Protein AF-R5WVA0-F1 (afdb_monomer_lite)

Secondary structure (DSSP, 8-state):
--HHHHHHHHHHHHHTT-HHHHHHHHHHHHHTT-HHHHHHHHHHHHHTT-HHHHHHHHHTTHHHHTT-HHHHHHHHHHHHHTT-HHHHHHHHHHHHHTT--B------TTS-SBHHHHHHHHHHHHHHHHHHHHHHHHHHHHS--S-TT-----HHHHTT-

Radius of gyration: 21.36 Å; chains: 1; bounding box: 37×67×51 Å

Sequence (161 aa):
MEKEEFLEKLSILIRNGNFSEIDKIIKKFKDENNFEVISLSSQAFINLYEYEEAIKILDTIKNEYSENGEFCIRYAMALYNSNREDKALEWFKKAKEKGIKEIDETSGRYYPKSVDEWIKRAEVWAPRRIEKNKFEKELREKRNKKPILNVSFDEEVLKNL

pLDDT: mean 89.06, std 11.42, range [53.47, 98.12]

Structure (mmCIF, N/CA/C/O backbone):
data_AF-R5WVA0-F1
#
_entry.id   AF-R5WVA0-F1
#
loop_
_atom_site.group_PDB
_atom_site.id
_atom_site.type_symbol
_atom_site.label_atom_id
_atom_site.label_alt_id
_atom_site.label_comp_id
_atom_site.label_asym_id
_atom_site.label_entity_id
_atom_site.label_seq_id
_atom_site.pdbx_PDB_ins_code
_atom_site.Cartn_x
_atom_site.Cartn_y
_atom_site.Cartn_z
_atom_site.occupancy
_atom_site.B_iso_or_equiv
_atom_site.auth_seq_id
_atom_site.auth_comp_id
_atom_site.auth_asym_id
_atom_site.auth_atom_id
_atom_site.pdbx_PDB_model_num
ATOM 1 N N . MET A 1 1 ? -9.667 2.419 21.998 1.00 70.69 1 MET A N 1
ATOM 2 C CA . MET A 1 1 ? -8.677 1.422 21.554 1.00 70.69 1 MET A CA 1
ATOM 3 C C . MET A 1 1 ? -7.561 2.212 20.925 1.00 70.69 1 MET A C 1
ATOM 5 O O . MET A 1 1 ? -7.846 2.984 20.017 1.00 70.69 1 MET A O 1
ATOM 9 N N . GLU A 1 2 ? -6.359 2.091 21.470 1.00 86.69 2 GLU A N 1
ATOM 10 C CA . GLU A 1 2 ? -5.173 2.767 20.935 1.00 86.69 2 GLU A CA 1
ATOM 11 C C . GLU A 1 2 ? -4.822 2.211 19.546 1.00 86.69 2 GLU A C 1
ATOM 13 O O . GLU A 1 2 ? -5.188 1.077 19.209 1.00 86.69 2 GLU A O 1
ATOM 18 N N . LYS A 1 3 ? -4.113 3.002 18.731 1.00 84.25 3 LYS A N 1
ATOM 19 C CA . LYS A 1 3 ? -3.704 2.623 17.366 1.00 84.25 3 LYS A CA 1
ATOM 20 C C . LYS A 1 3 ? -2.950 1.293 17.357 1.00 84.25 3 LYS A C 1
ATOM 22 O O . LYS A 1 3 ? -3.242 0.421 16.540 1.00 84.25 3 LYS A O 1
ATOM 27 N N . GLU A 1 4 ? -2.012 1.120 18.279 1.00 86.94 4 GLU A N 1
ATOM 28 C CA . GLU A 1 4 ? -1.184 -0.079 18.405 1.00 86.94 4 GLU A CA 1
ATOM 29 C C . GLU A 1 4 ? -2.030 -1.305 18.759 1.00 86.94 4 GLU A C 1
ATOM 31 O O . GLU A 1 4 ? -1.871 -2.364 18.156 1.00 86.94 4 GLU A O 1
ATOM 36 N N . GLU A 1 5 ? -2.982 -1.152 19.684 1.00 90.81 5 GLU A N 1
ATOM 37 C CA . GLU A 1 5 ? -3.889 -2.231 20.088 1.00 90.81 5 GLU A CA 1
ATOM 38 C C . GLU A 1 5 ? -4.774 -2.682 18.914 1.00 90.81 5 GLU A C 1
ATOM 40 O O . GLU A 1 5 ? -5.023 -3.876 18.728 1.00 90.81 5 GLU A O 1
ATOM 45 N N . PHE A 1 6 ? -5.232 -1.736 18.090 1.00 90.88 6 PHE A N 1
ATOM 46 C CA . PHE A 1 6 ? -5.998 -2.045 16.886 1.00 90.88 6 PHE A CA 1
ATOM 47 C C . PHE A 1 6 ? -5.162 -2.798 15.844 1.00 90.88 6 PHE A C 1
ATOM 49 O O . PHE A 1 6 ? -5.603 -3.827 15.325 1.00 90.88 6 PHE A O 1
ATOM 56 N N . LEU A 1 7 ? -3.950 -2.315 15.561 1.00 91.19 7 LEU A N 1
ATOM 57 C CA . LEU A 1 7 ? -3.042 -2.947 14.604 1.00 91.19 7 LEU A CA 1
ATOM 58 C C . LEU A 1 7 ? -2.623 -4.354 15.044 1.00 91.19 7 LEU A C 1
ATOM 60 O O . LEU A 1 7 ? -2.524 -5.247 14.200 1.00 91.19 7 LEU A O 1
ATOM 64 N N . GLU A 1 8 ? -2.426 -4.579 16.343 1.00 92.44 8 GLU A N 1
ATOM 65 C CA . GLU A 1 8 ? -2.120 -5.903 16.889 1.00 92.44 8 GLU A CA 1
ATOM 66 C C . GLU A 1 8 ? -3.292 -6.872 16.678 1.00 92.44 8 GLU A C 1
ATOM 68 O O . GLU A 1 8 ? -3.109 -7.974 16.158 1.00 92.44 8 GLU A O 1
ATOM 73 N N . LYS A 1 9 ? -4.526 -6.441 16.974 1.00 93.88 9 LYS A N 1
ATOM 74 C CA . LYS A 1 9 ? -5.730 -7.254 16.724 1.00 93.88 9 LYS A CA 1
ATOM 75 C C . LYS A 1 9 ? -5.883 -7.615 15.249 1.00 93.88 9 LYS A C 1
ATOM 77 O O . LYS A 1 9 ? -6.141 -8.777 14.934 1.00 93.88 9 LYS A O 1
ATOM 82 N N . LEU A 1 10 ? -5.697 -6.650 14.346 1.00 93.94 10 LEU A N 1
ATOM 83 C CA . LEU A 1 10 ? -5.714 -6.921 12.908 1.00 93.94 10 LEU A CA 1
ATOM 84 C C . LEU A 1 10 ? -4.615 -7.906 12.508 1.00 93.94 10 LEU A C 1
ATOM 86 O O . LEU A 1 10 ? -4.884 -8.847 11.767 1.00 93.94 10 LEU A O 1
ATOM 90 N N . SER A 1 11 ? -3.403 -7.742 13.037 1.00 93.75 11 SER A N 1
ATOM 91 C CA . SER A 1 11 ? -2.276 -8.632 12.742 1.00 93.75 11 SER A CA 1
ATOM 92 C C . SER A 1 11 ? -2.562 -10.078 13.155 1.00 93.75 11 SER A C 1
ATOM 94 O O . SER A 1 11 ? -2.247 -11.003 12.407 1.00 93.75 11 SER A O 1
ATOM 96 N N . ILE A 1 12 ? -3.208 -10.287 14.307 1.00 95.88 12 ILE A N 1
ATOM 97 C CA . ILE A 1 12 ? -3.651 -11.613 14.763 1.00 95.88 12 ILE A CA 1
ATOM 98 C C . ILE A 1 12 ? -4.699 -12.200 13.807 1.00 95.88 12 ILE A C 1
ATOM 100 O O . ILE A 1 12 ? -4.594 -13.366 13.427 1.00 95.88 12 ILE A O 1
ATOM 104 N N . LEU A 1 13 ? -5.692 -11.410 13.385 1.00 95.75 13 LEU A N 1
ATOM 105 C CA . LEU A 1 13 ? -6.718 -11.872 12.443 1.00 95.75 13 LEU A CA 1
ATOM 106 C C . LEU A 1 13 ? -6.119 -12.275 11.090 1.00 95.75 13 LEU A C 1
ATOM 108 O O . LEU A 1 13 ? -6.486 -13.326 10.565 1.00 95.75 13 LEU A O 1
ATOM 112 N N . ILE A 1 14 ? -5.179 -11.482 10.562 1.00 94.00 14 ILE A N 1
ATOM 113 C CA . ILE A 1 14 ? -4.484 -11.763 9.297 1.00 94.00 14 ILE A CA 1
ATOM 114 C C . ILE A 1 14 ? -3.684 -13.063 9.413 1.00 94.00 14 ILE A C 1
ATOM 116 O O . ILE A 1 14 ? -3.847 -13.955 8.585 1.00 94.00 14 ILE A O 1
ATOM 120 N N . ARG A 1 15 ? -2.881 -13.223 10.476 1.00 93.94 15 ARG A N 1
ATOM 121 C CA . ARG A 1 15 ? -2.090 -14.448 10.714 1.00 93.94 15 ARG A CA 1
ATOM 122 C C . ARG A 1 15 ? -2.956 -15.699 10.840 1.00 93.94 15 ARG A C 1
ATOM 124 O O . ARG A 1 15 ? -2.544 -16.770 10.406 1.00 93.94 15 ARG A O 1
ATOM 131 N N . ASN A 1 16 ? -4.150 -15.560 11.408 1.00 95.56 16 ASN A N 1
ATOM 132 C CA . ASN A 1 16 ? -5.116 -16.650 11.534 1.00 95.56 16 ASN A CA 1
ATOM 133 C C . ASN A 1 16 ? -5.941 -16.877 10.254 1.00 95.56 16 ASN A C 1
ATOM 135 O O . ASN A 1 16 ? -6.809 -17.749 10.244 1.00 95.56 16 ASN A O 1
ATOM 139 N N . GLY A 1 17 ? -5.725 -16.088 9.195 1.00 92.44 17 GLY A N 1
ATOM 140 C CA . GLY A 1 17 ? -6.484 -16.166 7.947 1.00 92.44 17 GLY A CA 1
ATOM 141 C C . GLY A 1 17 ? -7.969 -15.829 8.106 1.00 92.44 17 GLY A C 1
ATOM 142 O O . GLY A 1 17 ? -8.787 -16.238 7.283 1.00 92.44 17 GLY A O 1
ATOM 143 N N . ASN A 1 18 ? -8.351 -15.103 9.163 1.00 94.50 18 ASN A N 1
ATOM 144 C CA . ASN A 1 18 ? -9.748 -14.779 9.453 1.00 94.50 18 ASN A CA 1
ATOM 145 C C . ASN A 1 18 ? -10.226 -13.566 8.634 1.00 94.50 18 ASN A C 1
ATOM 147 O O . ASN A 1 18 ? -10.659 -12.547 9.175 1.00 94.50 18 ASN A O 1
ATOM 151 N N . PHE A 1 19 ? -10.134 -13.680 7.308 1.00 90.19 19 PHE A N 1
ATOM 152 C CA . PHE A 1 19 ? -10.475 -12.609 6.371 1.00 90.19 19 PHE A CA 1
ATOM 153 C C . PHE A 1 19 ? -11.954 -12.224 6.428 1.00 90.19 19 PHE A C 1
ATOM 155 O O . PHE A 1 19 ? -12.272 -11.054 6.268 1.00 90.19 19 PHE A O 1
ATOM 162 N N . SER A 1 20 ? -12.850 -13.159 6.769 1.00 93.56 20 SER A N 1
ATOM 163 C CA . SER A 1 20 ? -14.275 -12.845 6.939 1.00 93.56 20 SER A CA 1
ATOM 164 C C . SER A 1 20 ? -14.516 -11.812 8.041 1.00 93.56 20 SER A C 1
ATOM 166 O O . SER A 1 20 ? -15.364 -10.936 7.883 1.00 93.56 20 SER A O 1
ATOM 168 N N . GLU A 1 21 ? -13.785 -11.895 9.154 1.00 94.50 21 GLU A N 1
ATOM 169 C CA . GLU A 1 21 ? -13.913 -10.907 10.224 1.00 94.50 21 GLU A CA 1
ATOM 170 C C . GLU A 1 21 ? -13.293 -9.566 9.827 1.00 94.50 21 GLU A C 1
ATOM 172 O O . GLU A 1 21 ? -13.877 -8.515 10.088 1.00 94.50 21 GLU A O 1
ATOM 177 N N . ILE A 1 22 ? -12.160 -9.594 9.120 1.00 93.00 22 ILE A N 1
ATOM 178 C CA . ILE A 1 22 ? -11.533 -8.380 8.592 1.00 93.00 22 ILE A CA 1
ATOM 179 C C . ILE A 1 22 ? -12.478 -7.669 7.616 1.00 93.00 22 ILE A C 1
ATOM 181 O O . ILE A 1 22 ? -12.697 -6.468 7.753 1.00 93.00 22 ILE A O 1
ATOM 185 N N . ASP A 1 23 ? -13.112 -8.397 6.698 1.00 92.25 23 ASP A N 1
ATOM 186 C CA . ASP A 1 23 ? -14.061 -7.836 5.734 1.00 92.25 23 ASP A CA 1
ATOM 187 C C . ASP A 1 23 ? -15.242 -7.146 6.430 1.00 92.25 23 ASP A C 1
ATOM 189 O O . ASP A 1 23 ? -15.664 -6.066 6.010 1.00 92.25 23 ASP A O 1
ATOM 193 N N . LYS A 1 24 ? -15.754 -7.714 7.533 1.00 94.75 24 LYS A N 1
ATOM 194 C CA . LYS A 1 24 ? -16.799 -7.063 8.345 1.00 94.75 24 LYS A CA 1
ATOM 195 C C . LYS A 1 24 ? -16.302 -5.766 8.977 1.00 94.75 24 LYS A C 1
ATOM 197 O O . LYS A 1 24 ? -17.029 -4.775 8.957 1.00 94.75 24 LYS A O 1
ATOM 202 N N . ILE A 1 25 ? -15.088 -5.770 9.530 1.00 92.19 25 ILE A N 1
ATOM 203 C CA . ILE A 1 25 ? -14.469 -4.590 10.148 1.00 92.19 25 ILE A CA 1
ATOM 204 C C . ILE A 1 25 ? -14.302 -3.476 9.105 1.00 92.19 25 ILE A C 1
ATOM 206 O O . ILE A 1 25 ? -14.755 -2.354 9.329 1.00 92.19 25 ILE A O 1
ATOM 210 N N . ILE A 1 26 ? -13.712 -3.790 7.947 1.00 92.50 26 ILE A N 1
ATOM 211 C CA . ILE A 1 26 ? -13.496 -2.823 6.862 1.00 92.50 26 ILE A CA 1
ATOM 212 C C . ILE A 1 26 ? -14.830 -2.288 6.337 1.00 92.50 26 ILE A C 1
ATOM 214 O O . ILE A 1 26 ? -14.979 -1.077 6.175 1.00 92.50 26 ILE A O 1
ATOM 218 N N . LYS A 1 27 ? -15.824 -3.161 6.126 1.00 93.69 27 LYS A N 1
ATOM 219 C CA . LYS A 1 27 ? -17.163 -2.748 5.696 1.00 93.69 27 LYS A CA 1
ATOM 220 C C . LYS A 1 27 ? -17.801 -1.777 6.688 1.00 93.69 27 LYS A C 1
ATOM 222 O O . LYS A 1 27 ? -18.284 -0.732 6.270 1.00 93.69 27 LYS A O 1
ATOM 227 N N . LYS A 1 28 ? -17.755 -2.086 7.987 1.00 94.88 28 LYS A N 1
ATOM 228 C CA . LYS A 1 28 ? -18.297 -1.210 9.031 1.00 94.88 28 LYS A CA 1
ATOM 229 C C . LYS A 1 28 ? -17.673 0.186 8.968 1.00 94.88 28 LYS A C 1
ATOM 231 O O . LYS A 1 28 ? -18.399 1.173 8.934 1.00 94.88 28 LYS A O 1
ATOM 236 N N . PHE A 1 29 ? -16.344 0.276 8.900 1.00 93.56 29 PHE A N 1
ATOM 237 C CA . PHE A 1 29 ? -15.676 1.575 8.805 1.00 93.56 29 PHE A CA 1
ATOM 238 C C . PHE A 1 29 ? -15.989 2.307 7.502 1.00 93.56 29 PHE A C 1
ATOM 240 O O . PHE A 1 29 ? -16.021 3.534 7.490 1.00 93.56 29 PHE A O 1
ATOM 247 N N . LYS A 1 30 ? -16.263 1.579 6.416 1.00 91.75 30 LYS A N 1
ATOM 248 C CA . LYS A 1 30 ? -16.678 2.189 5.154 1.00 91.75 30 LYS A CA 1
ATOM 249 C C . LYS A 1 30 ? -18.071 2.799 5.271 1.00 91.75 30 LYS A C 1
ATOM 251 O O . LYS A 1 30 ? -18.254 3.939 4.860 1.00 91.75 30 LYS A O 1
ATOM 256 N N . ASP A 1 31 ? -19.012 2.076 5.873 1.00 93.25 31 ASP A N 1
ATOM 257 C CA . ASP A 1 31 ? -20.379 2.553 6.117 1.00 93.25 31 ASP A CA 1
ATOM 258 C C . ASP A 1 31 ? -20.388 3.791 7.044 1.00 93.25 31 ASP A C 1
ATOM 260 O O . ASP A 1 31 ? -21.225 4.680 6.904 1.00 93.25 31 ASP A O 1
ATOM 264 N N . GLU A 1 32 ? -19.407 3.891 7.946 1.00 94.69 32 GLU A N 1
ATOM 265 C CA . GLU A 1 32 ? -19.173 5.043 8.830 1.00 94.69 32 GLU A CA 1
ATOM 266 C C . GLU A 1 32 ? -18.354 6.180 8.173 1.00 94.69 32 GLU A C 1
ATOM 268 O O . GLU A 1 32 ? -18.084 7.190 8.822 1.00 94.69 32 GLU A O 1
ATOM 273 N N . ASN A 1 33 ? -17.947 6.043 6.902 1.00 91.94 33 ASN A N 1
ATOM 274 C CA . ASN A 1 33 ? -17.016 6.939 6.192 1.00 91.94 33 ASN A CA 1
ATOM 275 C C . ASN A 1 33 ? -15.680 7.176 6.927 1.00 91.94 33 ASN A C 1
ATOM 277 O O . ASN A 1 33 ? -15.027 8.209 6.764 1.00 91.94 33 ASN A O 1
ATOM 281 N N . ASN A 1 34 ? -15.241 6.210 7.731 1.00 93.50 34 ASN A N 1
ATOM 282 C CA . ASN A 1 34 ? -13.994 6.268 8.483 1.00 93.50 34 ASN A CA 1
ATOM 283 C C . ASN A 1 34 ? -12.821 5.711 7.656 1.00 93.50 34 ASN A C 1
ATOM 285 O O . ASN A 1 34 ? -12.258 4.647 7.932 1.00 93.50 34 ASN A O 1
ATOM 289 N N . PHE A 1 35 ? -12.460 6.439 6.598 1.00 93.88 35 PHE A N 1
ATOM 290 C CA . PHE A 1 35 ? -11.401 6.037 5.665 1.00 93.88 35 PHE A CA 1
ATOM 291 C C . PHE A 1 35 ? -10.002 6.055 6.286 1.00 93.88 35 PHE A C 1
ATOM 293 O O . PHE A 1 35 ? -9.129 5.312 5.839 1.00 93.88 35 PHE A O 1
ATOM 300 N N . GLU A 1 36 ? -9.792 6.849 7.338 1.00 93.00 36 GLU A N 1
ATOM 301 C CA . GLU A 1 36 ? -8.537 6.867 8.090 1.00 93.00 36 GLU A CA 1
ATOM 302 C C . GLU A 1 36 ? -8.242 5.492 8.692 1.00 93.00 36 GLU A C 1
ATOM 304 O O . GLU A 1 36 ? -7.154 4.953 8.490 1.00 93.00 36 GLU A O 1
ATOM 309 N N . VAL A 1 37 ? -9.226 4.874 9.355 1.00 90.94 37 VAL A N 1
ATOM 310 C CA . VAL A 1 37 ? -9.053 3.548 9.962 1.00 90.94 37 VAL A CA 1
ATOM 311 C C . VAL A 1 37 ? -8.886 2.459 8.899 1.00 90.94 37 VAL A C 1
ATOM 313 O O . VAL A 1 37 ? -8.094 1.534 9.089 1.00 90.94 37 VAL A O 1
ATOM 316 N N . ILE A 1 38 ? -9.555 2.575 7.749 1.00 93.06 38 ILE A N 1
ATOM 317 C CA . ILE A 1 38 ? -9.352 1.653 6.617 1.00 93.06 38 ILE A CA 1
ATOM 318 C C . ILE A 1 38 ? -7.925 1.781 6.067 1.00 93.06 38 ILE A C 1
ATOM 320 O O . ILE A 1 38 ? -7.237 0.775 5.887 1.00 93.06 38 ILE A O 1
ATOM 324 N N . SER A 1 39 ? -7.448 3.011 5.862 1.00 94.06 39 SER A N 1
ATOM 325 C CA . SER A 1 39 ? -6.071 3.291 5.452 1.00 94.06 39 SER A CA 1
ATOM 326 C C . SER A 1 39 ? -5.072 2.736 6.469 1.00 94.06 39 SER A C 1
ATOM 328 O O . SER A 1 39 ? -4.148 2.016 6.097 1.00 94.06 39 SER A O 1
ATOM 330 N N . LEU A 1 40 ? -5.289 2.983 7.760 1.00 92.06 40 LEU A N 1
ATOM 331 C CA . LEU A 1 40 ? -4.466 2.460 8.848 1.00 92.06 40 LEU A CA 1
ATOM 332 C C . LEU A 1 40 ? -4.451 0.925 8.879 1.00 92.06 40 LEU A C 1
ATOM 334 O O . LEU A 1 40 ? -3.403 0.329 9.111 1.00 92.06 40 LEU A O 1
ATOM 338 N N . SER A 1 41 ? -5.580 0.274 8.592 1.00 92.62 41 SER A N 1
ATOM 339 C CA . SER A 1 41 ? -5.677 -1.191 8.565 1.00 92.62 41 SER A CA 1
ATOM 340 C C . SER A 1 41 ? -4.716 -1.814 7.550 1.00 92.62 41 SER A C 1
ATOM 342 O O . SER A 1 41 ? -4.128 -2.860 7.824 1.00 92.62 41 SER A O 1
ATOM 344 N N . SER A 1 42 ? -4.486 -1.148 6.411 1.00 93.88 42 SER A N 1
ATOM 345 C CA . SER A 1 42 ? -3.529 -1.607 5.393 1.00 93.88 42 SER A CA 1
ATOM 346 C C . SER A 1 42 ? -2.095 -1.734 5.924 1.00 93.88 42 SER A C 1
ATOM 348 O O . SER A 1 42 ? -1.331 -2.563 5.432 1.00 93.88 42 SER A O 1
ATOM 350 N N . GLN A 1 43 ? -1.739 -0.993 6.979 1.00 91.88 43 GLN A N 1
ATOM 351 C CA . GLN A 1 43 ? -0.421 -1.073 7.603 1.00 91.88 43 GLN A CA 1
ATOM 352 C C . GLN A 1 43 ? -0.139 -2.463 8.182 1.00 91.88 43 GLN A C 1
ATOM 354 O O . GLN A 1 43 ? 0.983 -2.958 8.069 1.00 91.88 43 GLN A O 1
ATOM 359 N N . ALA A 1 44 ? -1.145 -3.109 8.783 1.00 92.88 44 ALA A N 1
ATOM 360 C CA . ALA A 1 44 ? -0.999 -4.455 9.334 1.00 92.88 44 ALA A CA 1
ATOM 361 C C . ALA A 1 44 ? -0.674 -5.469 8.224 1.00 92.88 44 ALA A C 1
ATOM 363 O O . ALA A 1 44 ? 0.240 -6.277 8.372 1.00 92.88 44 ALA A O 1
ATOM 364 N N . PHE A 1 45 ? -1.350 -5.358 7.078 1.00 94.31 45 PHE A N 1
ATOM 365 C CA . PHE A 1 45 ? -1.078 -6.176 5.896 1.00 94.31 45 PHE A CA 1
ATOM 366 C C . PHE A 1 45 ? 0.327 -5.933 5.336 1.00 94.31 45 PHE A C 1
ATOM 368 O O . PHE A 1 45 ? 1.074 -6.884 5.119 1.00 94.31 45 PHE A O 1
ATOM 375 N N . ILE A 1 46 ? 0.738 -4.670 5.185 1.00 92.75 46 ILE A N 1
ATOM 376 C CA . ILE A 1 46 ? 2.086 -4.309 4.714 1.00 92.75 46 ILE A CA 1
ATOM 377 C C . ILE A 1 46 ? 3.168 -4.878 5.643 1.00 92.75 46 ILE A C 1
ATOM 379 O O . ILE A 1 46 ? 4.156 -5.440 5.168 1.00 92.75 46 ILE A O 1
ATOM 383 N N . ASN A 1 47 ? 2.978 -4.768 6.961 1.00 90.00 47 ASN A N 1
ATOM 384 C CA . ASN A 1 47 ? 3.911 -5.289 7.963 1.00 90.00 47 ASN A CA 1
ATOM 385 C C . ASN A 1 47 ? 4.009 -6.822 7.953 1.00 90.00 47 ASN A C 1
ATOM 387 O O . ASN A 1 47 ? 5.037 -7.369 8.347 1.00 90.00 47 ASN A O 1
ATOM 391 N N . LEU A 1 48 ? 2.953 -7.505 7.508 1.00 92.38 48 LEU A N 1
ATOM 392 C CA . LEU A 1 48 ? 2.905 -8.956 7.340 1.00 92.38 48 LEU A CA 1
ATOM 393 C C . LEU A 1 48 ? 3.241 -9.409 5.914 1.00 92.38 48 LEU A C 1
ATOM 395 O O . LEU A 1 48 ? 3.120 -10.592 5.622 1.00 92.38 48 LEU A O 1
ATOM 399 N N . TYR A 1 49 ? 3.737 -8.507 5.062 1.00 92.50 49 TYR A N 1
ATOM 400 C CA . TYR A 1 49 ? 4.125 -8.791 3.677 1.00 92.50 49 TYR A CA 1
ATOM 401 C C . TYR A 1 49 ? 2.946 -9.174 2.752 1.00 92.50 49 TYR A C 1
ATOM 403 O O . TYR A 1 49 ? 3.158 -9.637 1.634 1.00 92.50 49 TYR A O 1
ATOM 411 N N . GLU A 1 50 ? 1.710 -8.902 3.177 1.00 94.75 50 GLU A N 1
ATOM 412 C CA . GLU A 1 50 ? 0.461 -9.159 2.444 1.00 94.75 50 GLU A CA 1
ATOM 413 C C . GLU A 1 50 ? 0.094 -7.955 1.555 1.00 94.75 50 GLU A C 1
ATOM 415 O O . GLU A 1 50 ? -0.882 -7.230 1.772 1.00 94.75 50 GLU A O 1
ATOM 420 N N . TYR A 1 51 ? 0.948 -7.660 0.574 1.00 95.81 51 TYR A N 1
ATOM 421 C CA . TYR A 1 51 ? 0.877 -6.404 -0.184 1.00 95.81 51 TYR A CA 1
ATOM 422 C C . TYR A 1 51 ? -0.330 -6.298 -1.118 1.00 95.81 51 TYR A C 1
ATOM 424 O O . TYR A 1 51 ? -0.866 -5.207 -1.301 1.00 95.81 51 TYR A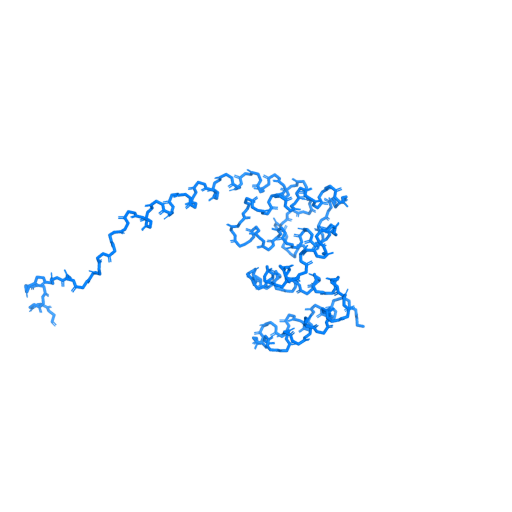 O 1
ATOM 432 N N . GLU A 1 52 ? -0.765 -7.404 -1.721 1.00 96.50 52 GLU A N 1
ATOM 433 C CA . GLU A 1 52 ? -1.924 -7.401 -2.621 1.00 96.50 52 GLU A CA 1
ATOM 434 C C . GLU A 1 52 ? -3.218 -7.123 -1.851 1.00 96.50 52 GLU A C 1
ATOM 436 O O . GLU A 1 52 ? -4.074 -6.371 -2.310 1.00 96.50 52 GLU A O 1
ATOM 441 N N . GLU A 1 53 ? -3.339 -7.661 -0.646 1.00 95.25 53 GLU A N 1
ATOM 442 C CA . GLU A 1 53 ? -4.452 -7.460 0.274 1.00 95.25 53 GLU A CA 1
ATOM 443 C C . GLU A 1 53 ? -4.476 -6.015 0.778 1.00 95.25 53 GLU A C 1
ATOM 445 O O . GLU A 1 53 ? -5.534 -5.380 0.769 1.00 95.25 53 GLU A O 1
ATOM 450 N N . ALA A 1 54 ? -3.308 -5.451 1.108 1.00 96.50 54 ALA A N 1
ATOM 451 C CA . ALA A 1 54 ? -3.183 -4.028 1.415 1.00 96.50 54 ALA A CA 1
ATOM 452 C C . ALA A 1 54 ? -3.669 -3.150 0.246 1.00 96.50 54 ALA A C 1
ATOM 454 O O . ALA A 1 54 ? -4.456 -2.226 0.457 1.00 96.50 54 ALA A O 1
ATOM 455 N N . ILE A 1 55 ? -3.250 -3.460 -0.991 1.00 98.00 55 ILE A N 1
ATOM 456 C CA . ILE A 1 55 ? -3.682 -2.739 -2.200 1.00 98.00 55 ILE A CA 1
ATOM 457 C C . ILE A 1 55 ? -5.197 -2.851 -2.387 1.00 98.00 55 ILE A C 1
ATOM 459 O O . ILE A 1 55 ? -5.839 -1.828 -2.608 1.00 98.00 55 ILE A O 1
ATOM 463 N N . LYS A 1 56 ? -5.780 -4.053 -2.255 1.00 96.06 56 LYS A N 1
ATOM 464 C CA . LYS A 1 56 ? -7.230 -4.275 -2.400 1.00 96.06 56 LYS A CA 1
ATOM 465 C C . LYS A 1 56 ? -8.029 -3.382 -1.456 1.00 96.06 56 LYS A C 1
ATOM 467 O O . LYS A 1 56 ? -8.977 -2.744 -1.899 1.00 96.06 56 LYS A O 1
ATOM 472 N N . ILE A 1 57 ? -7.642 -3.315 -0.180 1.00 95.12 57 ILE A N 1
ATOM 473 C CA . ILE A 1 57 ? -8.327 -2.483 0.819 1.00 95.12 57 ILE A CA 1
ATOM 474 C C . ILE A 1 57 ? -8.183 -0.999 0.472 1.00 95.12 57 ILE A C 1
ATOM 476 O O . ILE A 1 57 ? -9.181 -0.277 0.442 1.00 95.12 57 ILE A O 1
ATOM 480 N N . LEU A 1 58 ? -6.967 -0.546 0.159 1.00 97.19 58 LEU A N 1
ATOM 481 C CA . LEU A 1 58 ? -6.694 0.854 -0.175 1.00 97.19 58 LEU A CA 1
ATOM 482 C C . LEU A 1 58 ? -7.412 1.302 -1.457 1.00 97.19 58 LEU A C 1
ATOM 484 O O . LEU A 1 58 ? -7.915 2.423 -1.510 1.00 97.19 58 LEU A O 1
ATOM 488 N N . ASP A 1 59 ? -7.537 0.427 -2.456 1.00 97.19 59 ASP A N 1
ATOM 489 C CA . ASP A 1 59 ? -8.297 0.697 -3.681 1.00 97.19 59 ASP A CA 1
ATOM 490 C C . ASP A 1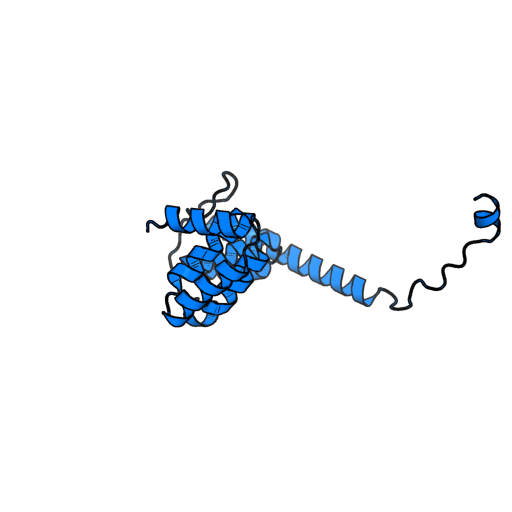 59 ? -9.776 0.997 -3.387 1.00 97.19 59 ASP A C 1
ATOM 492 O O . ASP A 1 59 ? -10.382 1.806 -4.090 1.00 97.19 59 ASP A O 1
ATOM 496 N N . THR A 1 60 ? -10.357 0.424 -2.323 1.00 95.06 60 THR A N 1
ATOM 497 C CA . THR A 1 60 ? -11.776 0.642 -1.979 1.00 95.06 60 THR A CA 1
ATOM 498 C C . THR A 1 60 ? -12.113 2.039 -1.458 1.00 95.06 60 THR A C 1
ATOM 500 O O . THR A 1 60 ? -13.305 2.361 -1.416 1.00 95.06 60 THR A O 1
ATOM 503 N N . ILE A 1 61 ? -11.103 2.814 -1.044 1.00 95.81 61 ILE A N 1
ATOM 504 C CA . ILE A 1 61 ? -11.229 4.177 -0.490 1.00 95.81 61 ILE A CA 1
ATOM 505 C C . ILE A 1 61 ? -10.422 5.211 -1.285 1.00 95.81 61 ILE A C 1
ATOM 507 O O . ILE A 1 61 ? -10.334 6.381 -0.915 1.00 95.81 61 ILE A O 1
ATOM 511 N N . LYS A 1 62 ? -9.744 4.776 -2.351 1.00 96.38 62 LYS A N 1
ATOM 512 C CA . LYS A 1 62 ? -8.770 5.586 -3.086 1.00 96.38 62 LYS A CA 1
ATOM 513 C C . LYS A 1 62 ? -9.395 6.848 -3.673 1.00 96.38 62 LYS A C 1
ATOM 515 O O . LYS A 1 62 ? -8.773 7.907 -3.655 1.00 96.38 62 LYS A O 1
ATOM 520 N N . ASN A 1 63 ? -10.612 6.748 -4.198 1.00 94.88 63 ASN A N 1
ATOM 521 C CA . ASN A 1 63 ? -11.276 7.888 -4.825 1.00 94.88 63 ASN A CA 1
ATOM 522 C C . ASN A 1 63 ? -11.673 8.942 -3.788 1.00 94.88 63 ASN A C 1
ATOM 524 O O . ASN A 1 63 ? -11.602 10.132 -4.072 1.00 94.88 63 ASN A O 1
ATOM 528 N N . GLU A 1 64 ? -12.037 8.509 -2.584 1.00 94.81 64 GLU A N 1
ATOM 529 C CA . GLU A 1 64 ? -12.481 9.378 -1.500 1.00 94.81 64 GLU A CA 1
ATOM 530 C C . GLU A 1 64 ? -11.318 9.942 -0.667 1.00 94.81 64 GLU A C 1
ATOM 532 O O . GLU A 1 64 ? -11.428 11.041 -0.128 1.00 94.81 64 GLU A O 1
ATOM 537 N N . TYR A 1 65 ? -10.203 9.211 -0.553 1.00 95.12 65 TYR A N 1
ATOM 538 C CA . TYR A 1 65 ? -9.169 9.482 0.455 1.00 95.12 65 TYR A CA 1
ATOM 539 C C . TYR A 1 65 ? -7.756 9.714 -0.105 1.00 95.12 65 TYR A C 1
ATOM 541 O O . TYR A 1 65 ? -6.808 9.931 0.650 1.00 95.12 65 TYR A O 1
ATOM 549 N N . SER A 1 66 ? -7.586 9.733 -1.432 1.00 95.06 66 SER A N 1
ATOM 550 C CA . SER A 1 66 ? -6.263 9.883 -2.062 1.00 95.06 66 SER A CA 1
ATOM 551 C C . SER A 1 66 ? -5.586 11.242 -1.891 1.00 95.06 66 SER A C 1
ATOM 553 O O . SER A 1 66 ? -4.431 11.383 -2.289 1.00 95.06 66 SER A O 1
ATOM 555 N N . GLU A 1 67 ? -6.260 12.247 -1.335 1.00 96.31 67 GLU A N 1
ATOM 556 C CA . GLU A 1 67 ? -5.643 13.541 -1.025 1.00 96.31 67 GLU A CA 1
ATOM 557 C C . GLU A 1 67 ? -4.917 13.544 0.332 1.00 96.31 67 GLU A C 1
ATOM 559 O O . GLU A 1 67 ? -4.178 14.484 0.624 1.00 96.31 67 GLU A O 1
ATOM 564 N N . ASN A 1 68 ? -5.079 12.487 1.137 1.00 96.94 68 ASN A N 1
ATOM 565 C CA . ASN A 1 68 ? -4.360 12.301 2.392 1.00 96.94 68 ASN A CA 1
ATOM 566 C C . ASN A 1 68 ? -2.921 11.799 2.137 1.00 96.94 68 ASN A C 1
ATOM 568 O O . ASN A 1 68 ? -2.699 10.824 1.416 1.00 96.94 68 ASN A O 1
ATOM 572 N N . GLY A 1 69 ? -1.931 12.466 2.741 1.00 95.88 69 GLY A N 1
ATOM 573 C CA . GLY A 1 69 ? -0.513 12.149 2.546 1.00 95.88 69 GLY A CA 1
ATOM 574 C C . GLY A 1 69 ? -0.101 10.775 3.086 1.00 95.88 69 GLY A C 1
ATOM 575 O O . GLY A 1 69 ? 0.617 10.053 2.398 1.00 95.88 69 GLY A O 1
ATOM 576 N N . GLU A 1 70 ? -0.590 10.373 4.262 1.00 94.12 70 GLU A N 1
ATOM 577 C CA . GLU A 1 70 ? -0.292 9.053 4.843 1.00 94.12 70 GLU A CA 1
ATOM 578 C C . GLU A 1 70 ? -0.904 7.920 4.015 1.00 94.12 70 GLU A C 1
ATOM 580 O O . GLU A 1 70 ? -0.252 6.911 3.755 1.00 94.12 70 GLU A O 1
ATOM 585 N N . PHE A 1 71 ? -2.131 8.103 3.514 1.00 96.44 71 PHE A N 1
ATOM 586 C CA . PHE A 1 71 ? -2.721 7.177 2.545 1.00 96.44 71 PHE A CA 1
ATOM 587 C C . PHE A 1 71 ? -1.805 6.995 1.330 1.00 96.44 71 PHE A C 1
ATOM 589 O O . PHE A 1 71 ? -1.557 5.864 0.908 1.00 96.44 71 PHE A O 1
ATOM 596 N N . CYS A 1 72 ? -1.278 8.096 0.783 1.00 97.19 72 CYS A N 1
ATOM 597 C CA . CYS A 1 72 ? -0.379 8.034 -0.365 1.00 97.19 72 CYS A CA 1
ATOM 598 C C . CYS A 1 72 ? 0.879 7.215 -0.052 1.00 97.19 72 CYS A C 1
ATOM 600 O O . CYS A 1 72 ? 1.296 6.424 -0.896 1.00 97.19 72 CYS A O 1
ATOM 602 N N . ILE A 1 73 ? 1.449 7.350 1.151 1.00 95.81 73 ILE A N 1
ATOM 603 C CA . ILE A 1 73 ? 2.599 6.544 1.580 1.00 95.81 73 ILE A CA 1
ATOM 604 C C . ILE A 1 73 ? 2.245 5.063 1.674 1.00 95.81 73 ILE A C 1
ATOM 606 O O . ILE A 1 73 ? 2.919 4.247 1.043 1.00 95.81 73 ILE A O 1
ATOM 610 N N . ARG A 1 74 ? 1.178 4.702 2.395 1.00 95.44 74 ARG A N 1
ATOM 611 C CA . ARG A 1 74 ? 0.773 3.294 2.564 1.00 95.44 74 ARG A CA 1
ATOM 612 C C . ARG A 1 74 ? 0.501 2.630 1.217 1.00 95.44 74 ARG A C 1
ATOM 614 O O . ARG A 1 74 ? 0.973 1.523 0.955 1.00 95.44 74 ARG A O 1
ATOM 621 N N . TYR A 1 75 ? -0.179 3.339 0.317 1.00 97.62 75 TYR A N 1
ATOM 622 C CA . TYR A 1 75 ? -0.453 2.847 -1.029 1.00 97.62 75 TYR A CA 1
ATOM 623 C C . TYR A 1 75 ? 0.815 2.736 -1.885 1.00 97.62 75 TYR A C 1
ATOM 625 O O . TYR A 1 75 ? 1.023 1.708 -2.531 1.00 97.62 75 TYR A O 1
ATOM 633 N N . ALA A 1 76 ? 1.712 3.727 -1.837 1.00 96.75 76 ALA A N 1
ATOM 634 C CA . ALA A 1 76 ? 3.006 3.662 -2.515 1.00 96.75 76 ALA A CA 1
ATOM 635 C C . ALA A 1 76 ? 3.852 2.478 -2.026 1.00 96.75 76 ALA A C 1
ATOM 637 O O . ALA A 1 76 ? 4.417 1.744 -2.837 1.00 96.75 76 ALA A O 1
ATOM 638 N N . MET A 1 77 ? 3.905 2.246 -0.713 1.00 94.94 77 MET A N 1
ATOM 639 C CA . MET A 1 77 ? 4.641 1.133 -0.116 1.00 94.94 77 MET A CA 1
ATOM 640 C C . MET A 1 77 ? 4.071 -0.221 -0.532 1.00 94.94 77 MET A C 1
ATOM 642 O O . MET A 1 77 ? 4.839 -1.117 -0.891 1.00 94.94 77 MET A O 1
ATOM 646 N N . ALA A 1 78 ? 2.748 -0.381 -0.512 1.00 96.12 78 ALA A N 1
ATOM 647 C CA . ALA A 1 78 ? 2.112 -1.620 -0.940 1.00 96.12 78 ALA A CA 1
ATOM 648 C C . ALA A 1 78 ? 2.392 -1.898 -2.430 1.00 96.12 78 ALA A C 1
ATOM 650 O O . ALA A 1 78 ? 2.811 -2.998 -2.787 1.00 96.12 78 ALA A O 1
ATOM 651 N N . LEU A 1 79 ? 2.278 -0.880 -3.294 1.00 97.44 79 LEU A N 1
ATOM 652 C CA . LEU A 1 79 ? 2.618 -0.975 -4.719 1.00 97.44 79 LEU A CA 1
ATOM 653 C C . LEU A 1 79 ? 4.093 -1.327 -4.947 1.00 97.44 79 LEU A C 1
ATOM 655 O O . LEU A 1 79 ? 4.396 -2.232 -5.725 1.00 97.44 79 LEU A O 1
ATOM 659 N N . TYR A 1 80 ? 5.011 -0.640 -4.263 1.00 95.31 80 TYR A N 1
ATOM 660 C CA . TYR A 1 80 ? 6.449 -0.856 -4.419 1.00 95.31 80 TYR A CA 1
ATOM 661 C C . TYR A 1 80 ? 6.815 -2.305 -4.087 1.00 95.31 80 TYR A C 1
ATOM 663 O O . TYR A 1 80 ? 7.455 -2.988 -4.886 1.00 95.31 80 TYR A O 1
ATOM 671 N N . ASN A 1 81 ? 6.351 -2.802 -2.939 1.00 93.38 81 ASN A N 1
ATOM 672 C CA . ASN A 1 81 ? 6.648 -4.164 -2.502 1.00 93.38 81 ASN A CA 1
ATOM 673 C C . ASN A 1 81 ? 5.879 -5.245 -3.294 1.00 93.38 81 ASN A C 1
ATOM 675 O O . ASN A 1 81 ? 6.285 -6.404 -3.310 1.00 93.38 81 ASN A O 1
ATOM 679 N N . SER A 1 82 ? 4.836 -4.859 -4.034 1.00 95.06 82 SER A N 1
ATOM 680 C CA . SER A 1 82 ? 4.118 -5.681 -5.023 1.00 95.06 82 SER A CA 1
ATOM 681 C C . SER A 1 82 ? 4.772 -5.649 -6.427 1.00 95.06 82 SER A C 1
ATOM 683 O O . SER A 1 82 ? 4.203 -6.134 -7.402 1.00 95.06 82 SER A O 1
ATOM 685 N N . ASN A 1 83 ? 6.004 -5.136 -6.570 1.00 93.25 83 ASN A N 1
ATOM 686 C CA . ASN A 1 83 ? 6.703 -5.009 -7.863 1.00 93.25 83 ASN A CA 1
ATOM 687 C C . ASN A 1 83 ? 6.011 -4.054 -8.859 1.00 93.25 83 ASN A C 1
ATOM 689 O O . ASN A 1 83 ? 6.004 -4.297 -10.070 1.00 93.25 83 ASN A O 1
ATOM 693 N N . ARG A 1 84 ? 5.394 -2.983 -8.352 1.00 95.62 84 ARG A N 1
ATOM 694 C CA . ARG A 1 84 ? 4.744 -1.925 -9.142 1.00 95.62 84 ARG A CA 1
ATOM 695 C C . ARG A 1 84 ? 5.427 -0.586 -8.868 1.00 95.62 84 ARG A C 1
ATOM 697 O O . ARG A 1 84 ? 4.781 0.382 -8.471 1.00 95.62 84 ARG A O 1
ATOM 704 N N . GLU A 1 85 ? 6.755 -0.553 -8.994 1.00 95.75 85 GLU A N 1
ATOM 705 C CA . GLU A 1 85 ? 7.582 0.608 -8.640 1.00 95.75 85 GLU A CA 1
ATOM 706 C C . GLU A 1 85 ? 7.267 1.846 -9.494 1.00 95.75 85 GLU A C 1
ATOM 708 O O . GLU A 1 85 ? 7.362 2.967 -9.001 1.00 95.75 85 GLU A O 1
ATOM 713 N N . ASP A 1 86 ? 6.842 1.643 -10.743 1.00 93.56 86 ASP A N 1
ATOM 714 C CA . ASP A 1 86 ? 6.350 2.686 -11.648 1.00 93.56 86 ASP A CA 1
ATOM 715 C C . ASP A 1 86 ? 5.144 3.423 -11.066 1.00 93.56 86 ASP A C 1
ATOM 717 O O . ASP A 1 86 ? 5.147 4.648 -10.974 1.00 93.56 86 ASP A O 1
ATOM 721 N N . LYS A 1 87 ? 4.154 2.673 -10.578 1.00 96.50 87 LYS A N 1
ATOM 722 C CA . LYS A 1 87 ? 2.976 3.245 -9.921 1.00 96.50 87 LYS A CA 1
ATOM 723 C C . LYS A 1 87 ? 3.331 3.803 -8.551 1.00 96.50 87 LYS A C 1
ATOM 725 O O . LYS A 1 87 ? 2.871 4.879 -8.194 1.00 96.50 87 LYS A O 1
ATOM 730 N N . ALA A 1 88 ? 4.159 3.101 -7.781 1.00 97.19 88 ALA A N 1
ATOM 731 C CA . ALA A 1 88 ? 4.577 3.557 -6.459 1.00 97.19 88 ALA A CA 1
ATOM 732 C C . ALA A 1 88 ? 5.251 4.937 -6.507 1.00 97.19 88 ALA A C 1
ATOM 734 O O . ALA A 1 88 ? 5.007 5.765 -5.631 1.00 97.19 88 ALA A O 1
ATOM 735 N N . LEU A 1 89 ? 6.051 5.205 -7.547 1.00 97.62 89 LEU A N 1
ATOM 736 C CA . LEU A 1 89 ? 6.708 6.494 -7.755 1.00 97.62 89 LEU A CA 1
ATOM 737 C C . LEU A 1 89 ? 5.714 7.663 -7.803 1.00 97.62 89 LEU A C 1
ATOM 739 O O . LEU A 1 89 ? 5.962 8.697 -7.180 1.00 97.62 89 LEU A O 1
ATOM 743 N N . GLU A 1 90 ? 4.595 7.502 -8.512 1.00 97.38 90 GLU A N 1
ATOM 744 C CA . GLU A 1 90 ? 3.544 8.524 -8.602 1.00 97.38 90 GLU A CA 1
ATOM 745 C C . GLU A 1 90 ? 2.992 8.866 -7.211 1.00 97.38 90 GLU A C 1
ATOM 747 O O . GLU A 1 90 ? 2.842 10.036 -6.858 1.00 97.38 90 GLU A O 1
ATOM 752 N N . TRP A 1 91 ? 2.764 7.847 -6.380 1.00 98.06 91 TRP A N 1
ATOM 753 C CA . TRP A 1 91 ? 2.199 8.013 -5.041 1.00 98.06 91 TRP A CA 1
ATOM 754 C C . TRP A 1 91 ? 3.197 8.553 -4.019 1.00 98.06 91 TRP A C 1
ATOM 756 O O . TRP A 1 91 ? 2.812 9.370 -3.185 1.00 98.06 91 TRP A O 1
ATOM 766 N N . PHE A 1 92 ? 4.481 8.196 -4.113 1.00 97.56 92 PHE A N 1
ATOM 767 C CA . PHE A 1 92 ? 5.513 8.836 -3.295 1.00 97.56 92 PHE A CA 1
ATOM 768 C C . PHE A 1 92 ? 5.653 10.328 -3.621 1.00 97.56 92 PHE A C 1
ATOM 770 O O . PHE A 1 92 ? 5.750 11.150 -2.708 1.00 97.56 92 PHE A O 1
ATOM 777 N N . LYS A 1 93 ? 5.605 10.702 -4.909 1.00 98.06 93 LYS A N 1
ATOM 778 C CA . LYS A 1 93 ? 5.602 12.113 -5.332 1.00 98.06 93 LYS A CA 1
ATOM 779 C C . LYS A 1 93 ? 4.373 12.847 -4.801 1.00 98.06 93 LYS A C 1
ATOM 781 O O . LYS A 1 93 ? 4.526 13.903 -4.191 1.00 98.06 93 LYS A O 1
ATOM 786 N N . LYS A 1 94 ? 3.188 12.238 -4.914 1.00 98.12 94 LYS A N 1
ATOM 787 C CA . LYS A 1 94 ? 1.952 12.792 -4.347 1.00 98.12 94 LYS A CA 1
ATOM 788 C C . LYS A 1 94 ? 2.049 12.982 -2.829 1.00 98.12 94 LYS A C 1
ATOM 790 O O . LYS A 1 94 ? 1.704 14.045 -2.326 1.00 98.12 94 LYS A O 1
ATOM 795 N N . ALA A 1 95 ? 2.574 12.006 -2.088 1.00 97.06 95 ALA A N 1
ATOM 796 C CA . ALA A 1 95 ? 2.763 12.131 -0.641 1.00 97.06 95 ALA A CA 1
ATOM 797 C C . ALA A 1 95 ? 3.688 13.303 -0.270 1.00 97.06 95 ALA A C 1
ATOM 799 O O . ALA A 1 95 ? 3.388 14.065 0.652 1.00 97.06 95 ALA A O 1
ATOM 800 N N . LYS A 1 96 ? 4.779 13.491 -1.025 1.00 97.69 96 LYS A N 1
ATOM 801 C CA . LYS A 1 96 ? 5.683 14.636 -0.862 1.00 97.69 96 LYS A CA 1
ATOM 802 C C . LYS A 1 96 ? 4.974 15.967 -1.118 1.00 97.69 96 LYS A C 1
ATOM 804 O O . LYS A 1 96 ? 5.143 16.902 -0.340 1.00 97.69 96 LYS A O 1
ATOM 809 N N . GLU A 1 97 ? 4.161 16.057 -2.170 1.00 98.06 97 GLU A N 1
ATOM 810 C CA . GLU A 1 97 ? 3.340 17.245 -2.460 1.00 98.06 97 GLU A CA 1
ATOM 811 C C . GLU A 1 97 ? 2.342 17.548 -1.333 1.00 98.06 97 GLU A C 1
ATOM 813 O O . GLU A 1 97 ? 2.069 18.712 -1.045 1.00 98.06 97 GLU A O 1
ATOM 818 N N . LYS A 1 98 ? 1.849 16.514 -0.640 1.00 97.31 98 LYS A N 1
ATOM 819 C CA . LYS A 1 98 ? 1.023 16.640 0.574 1.00 97.31 98 LYS A CA 1
ATOM 820 C C . LYS A 1 98 ? 1.815 16.956 1.847 1.00 97.31 98 LYS A C 1
ATOM 822 O O . LYS A 1 98 ? 1.233 17.006 2.925 1.00 97.31 98 LYS A O 1
ATOM 827 N N . GLY A 1 99 ? 3.118 17.211 1.735 1.00 96.56 99 GLY A N 1
ATOM 828 C CA . GLY A 1 99 ? 3.963 17.670 2.834 1.00 96.56 99 GLY A CA 1
ATOM 829 C C . GLY A 1 99 ? 4.594 16.559 3.672 1.00 96.56 99 GLY A C 1
ATOM 830 O O . GLY A 1 99 ? 5.259 16.874 4.661 1.00 96.56 99 GLY A O 1
ATOM 831 N N . ILE A 1 100 ? 4.441 15.285 3.290 1.00 96.12 100 ILE A N 1
ATOM 832 C CA . ILE A 1 100 ? 5.111 14.185 3.988 1.00 96.12 100 ILE A CA 1
ATOM 833 C C . ILE A 1 100 ? 6.611 14.243 3.688 1.00 96.12 100 ILE A C 1
ATOM 835 O O . ILE A 1 100 ? 7.036 14.220 2.532 1.00 96.12 100 ILE A O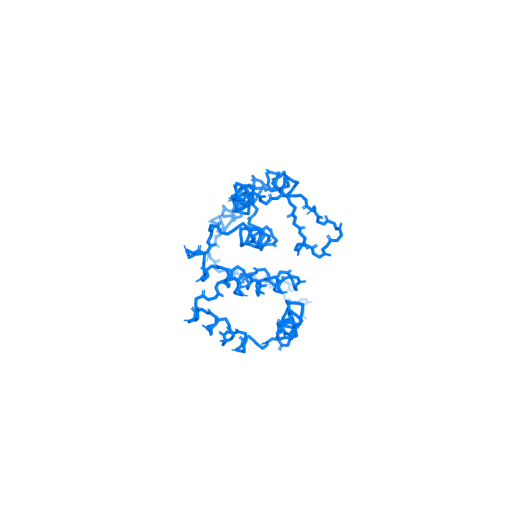 1
ATOM 839 N N . LYS A 1 101 ? 7.418 14.329 4.748 1.00 94.50 101 LYS A N 1
ATOM 840 C CA . LYS A 1 101 ? 8.888 14.358 4.669 1.00 94.50 101 LYS A CA 1
ATOM 841 C C . LYS A 1 101 ? 9.503 13.052 5.144 1.00 94.50 101 LYS A C 1
ATOM 843 O O . LYS A 1 101 ? 10.424 12.539 4.505 1.00 94.50 101 LYS A O 1
ATOM 848 N N . GLU 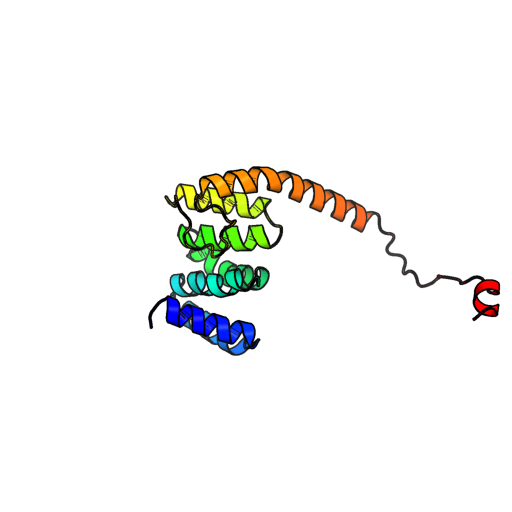A 1 102 ? 8.970 12.527 6.241 1.00 92.31 102 GLU A N 1
ATOM 849 C CA . GLU A 1 102 ? 9.423 11.299 6.880 1.00 92.31 102 GLU A CA 1
ATOM 850 C C . GLU A 1 102 ? 8.295 10.267 6.952 1.00 92.31 102 GLU A C 1
ATOM 852 O O . GLU A 1 102 ? 7.115 10.613 6.941 1.00 92.31 102 GLU A O 1
ATOM 857 N N . ILE A 1 103 ? 8.681 8.996 6.973 1.00 86.62 103 ILE A N 1
ATOM 858 C CA . ILE A 1 103 ? 7.825 7.820 7.006 1.00 86.62 103 ILE A CA 1
ATOM 859 C C . ILE A 1 103 ? 8.233 7.013 8.235 1.00 86.62 103 ILE A C 1
ATOM 861 O O . ILE A 1 103 ? 9.251 6.320 8.230 1.00 86.62 103 ILE A O 1
ATOM 865 N N . ASP A 1 104 ? 7.410 7.079 9.275 1.00 75.75 104 ASP A N 1
ATOM 866 C CA . ASP A 1 104 ? 7.578 6.268 10.488 1.00 75.75 104 ASP A CA 1
ATOM 867 C C . ASP A 1 104 ? 6.877 4.905 10.385 1.00 75.75 104 ASP A C 1
ATOM 869 O O . ASP A 1 104 ? 7.016 4.034 11.239 1.00 75.75 104 ASP A O 1
ATOM 873 N N . GLU A 1 105 ? 6.135 4.704 9.299 1.00 68.69 105 GLU A N 1
ATOM 874 C CA . GLU A 1 105 ? 5.292 3.539 9.037 1.00 68.69 105 GLU A CA 1
ATOM 875 C C . GLU A 1 105 ? 6.089 2.296 8.621 1.00 68.69 105 GLU A C 1
ATOM 877 O O . GLU A 1 105 ? 5.575 1.177 8.627 1.00 68.69 105 GLU A O 1
ATOM 882 N N . THR A 1 106 ? 7.363 2.455 8.258 1.00 61.66 106 THR A N 1
ATOM 883 C CA . THR A 1 106 ? 8.211 1.342 7.830 1.00 61.66 106 THR A CA 1
ATOM 884 C C . THR A 1 106 ? 8.876 0.680 9.038 1.00 61.66 106 THR A C 1
ATOM 886 O O . THR A 1 106 ? 9.762 1.256 9.664 1.00 61.66 106 THR A O 1
ATOM 889 N N . SER A 1 107 ? 8.513 -0.570 9.327 1.00 53.47 107 SER A N 1
ATOM 890 C CA . SER A 1 107 ? 9.091 -1.371 10.422 1.00 53.47 107 SER A CA 1
ATOM 891 C C . SER A 1 107 ? 10.515 -1.888 10.148 1.00 53.47 107 SER A C 1
ATOM 893 O O . SER A 1 107 ? 11.228 -2.308 11.061 1.00 53.47 107 SER A O 1
ATOM 895 N N . GLY A 1 108 ? 10.963 -1.868 8.890 1.00 63.19 108 GLY A N 1
ATOM 896 C CA . GLY A 1 108 ? 12.268 -2.390 8.495 1.00 63.19 108 GLY A CA 1
ATOM 897 C C . GLY A 1 108 ? 13.401 -1.392 8.729 1.00 63.19 108 GLY A C 1
ATOM 898 O O . GLY A 1 108 ? 13.419 -0.331 8.116 1.00 63.19 108 GLY A O 1
ATOM 899 N N . ARG A 1 109 ? 14.426 -1.781 9.503 1.00 69.69 109 ARG A N 1
ATOM 900 C CA . ARG A 1 109 ? 15.676 -1.005 9.700 1.00 69.69 109 ARG A CA 1
ATOM 901 C C . ARG A 1 109 ? 16.346 -0.574 8.381 1.00 69.69 109 ARG A C 1
ATOM 903 O O . ARG A 1 109 ? 17.103 0.388 8.361 1.00 69.69 109 ARG A O 1
ATOM 910 N N . TYR A 1 110 ? 16.093 -1.310 7.301 1.00 75.00 110 TYR A N 1
ATOM 911 C CA . TYR A 1 110 ? 16.684 -1.094 5.979 1.00 75.00 110 TYR A CA 1
ATOM 912 C C . TYR A 1 110 ? 15.853 -0.189 5.066 1.00 75.00 110 TYR A C 1
ATOM 914 O O . TYR A 1 110 ? 16.304 0.136 3.964 1.00 75.00 110 TYR A O 1
ATOM 922 N N . TYR A 1 111 ? 14.644 0.191 5.485 1.00 80.81 111 TYR A N 1
ATOM 923 C CA . TYR A 1 111 ? 13.830 1.119 4.720 1.00 80.81 111 TYR A CA 1
ATOM 924 C C . TYR A 1 111 ? 14.243 2.561 5.008 1.00 80.81 111 TYR A C 1
ATOM 926 O O . TYR A 1 111 ? 14.515 2.909 6.160 1.00 80.81 111 TYR A O 1
ATOM 934 N N . PRO A 1 112 ? 14.316 3.412 3.971 1.00 87.88 112 PRO A N 1
ATOM 935 C CA . PRO A 1 112 ? 14.537 4.824 4.189 1.00 87.88 112 PRO A CA 1
ATOM 936 C C . PRO A 1 112 ? 13.404 5.425 5.009 1.00 87.88 112 PRO A C 1
ATOM 938 O O . PRO A 1 112 ? 12.234 5.126 4.776 1.00 87.88 112 PRO A O 1
ATOM 941 N N . LYS A 1 113 ? 13.762 6.336 5.908 1.00 89.44 113 LYS A N 1
ATOM 942 C CA . LYS A 1 113 ? 12.781 7.150 6.624 1.00 89.44 113 LYS A CA 1
ATOM 943 C C . LYS A 1 113 ? 12.304 8.344 5.813 1.00 89.44 113 LYS A C 1
ATOM 945 O O . LYS A 1 113 ? 11.246 8.864 6.097 1.00 89.44 113 LYS A O 1
ATOM 950 N N . SER A 1 114 ? 13.057 8.802 4.814 1.00 93.50 114 SER A N 1
ATOM 951 C CA . SER A 1 114 ? 12.685 9.984 4.031 1.00 93.50 114 SER A CA 1
ATOM 952 C C . SER A 1 114 ? 11.887 9.609 2.786 1.00 93.50 114 SER A C 1
ATOM 954 O O . SER A 1 114 ? 12.292 8.716 2.035 1.00 93.50 114 SER A O 1
ATOM 956 N N . VAL A 1 115 ? 10.812 10.354 2.515 1.00 95.19 115 VAL A N 1
ATOM 957 C CA . VAL A 1 115 ? 10.050 10.245 1.259 1.00 95.19 115 VAL A CA 1
ATOM 958 C C . VAL A 1 115 ? 10.943 10.512 0.047 1.00 95.19 115 VAL A C 1
ATOM 960 O O . VAL A 1 115 ? 10.821 9.825 -0.962 1.00 95.19 115 VAL A O 1
ATOM 963 N N . ASP A 1 116 ? 11.894 11.443 0.147 1.00 96.38 116 ASP A N 1
ATOM 964 C CA . ASP A 1 116 ? 12.820 11.744 -0.951 1.00 96.38 116 ASP A CA 1
ATOM 965 C C . ASP A 1 116 ? 13.693 10.547 -1.317 1.00 96.38 116 ASP A C 1
ATOM 967 O O . ASP A 1 116 ? 13.951 10.287 -2.490 1.00 96.38 116 ASP A O 1
ATOM 971 N N . GLU A 1 117 ? 14.131 9.787 -0.319 1.00 95.06 117 GLU A N 1
ATOM 972 C CA . GLU A 1 117 ? 14.941 8.599 -0.556 1.00 95.06 117 GLU A CA 1
ATOM 973 C C . GLU A 1 117 ? 14.106 7.458 -1.157 1.00 95.06 117 GLU A C 1
ATOM 975 O O . GLU A 1 117 ? 14.582 6.726 -2.027 1.00 95.06 117 GLU A O 1
ATOM 980 N N . TRP A 1 118 ? 12.832 7.348 -0.775 1.00 95.06 118 TRP A N 1
ATOM 981 C CA . TRP A 1 118 ? 11.886 6.454 -1.443 1.00 95.06 118 TRP A CA 1
ATOM 982 C C . TRP A 1 118 ? 11.637 6.836 -2.899 1.00 95.06 118 TRP A C 1
ATOM 984 O O . TRP A 1 118 ? 11.667 5.957 -3.761 1.00 95.06 118 TRP A O 1
ATOM 994 N N . ILE A 1 119 ? 11.464 8.129 -3.188 1.00 97.06 119 ILE A N 1
ATOM 995 C CA . ILE A 1 119 ? 11.337 8.635 -4.559 1.00 97.06 119 ILE A CA 1
ATOM 996 C C . ILE A 1 119 ? 12.571 8.243 -5.372 1.00 97.06 119 ILE A C 1
ATOM 998 O O . ILE A 1 119 ? 12.410 7.617 -6.415 1.00 97.06 119 ILE A O 1
ATOM 1002 N N . LYS A 1 120 ? 13.792 8.496 -4.877 1.00 96.19 120 LYS A N 1
ATOM 1003 C CA . LYS A 1 120 ? 15.026 8.103 -5.585 1.00 96.19 120 LYS A CA 1
ATOM 1004 C C . LYS A 1 120 ? 15.070 6.607 -5.887 1.00 96.19 120 LYS A C 1
ATOM 1006 O O . LYS A 1 120 ? 15.404 6.206 -7.000 1.00 96.19 120 LYS A O 1
ATOM 1011 N N . ARG A 1 121 ? 14.724 5.759 -4.913 1.00 94.12 121 ARG A N 1
ATOM 1012 C CA . ARG A 1 121 ? 14.679 4.301 -5.117 1.00 94.12 121 ARG A CA 1
ATOM 1013 C C . ARG A 1 121 ? 13.662 3.921 -6.187 1.00 94.12 121 ARG A C 1
ATOM 1015 O O . ARG A 1 121 ? 13.986 3.131 -7.072 1.00 94.12 121 ARG A O 1
ATOM 1022 N N . ALA A 1 122 ? 12.454 4.476 -6.123 1.00 95.44 122 ALA A N 1
ATOM 1023 C CA . ALA A 1 122 ? 11.412 4.210 -7.104 1.00 95.44 122 ALA A CA 1
ATOM 1024 C C . ALA A 1 122 ? 11.803 4.720 -8.504 1.00 95.44 122 ALA A C 1
ATOM 1026 O O . ALA A 1 122 ? 11.587 4.004 -9.474 1.00 95.44 122 ALA A O 1
ATOM 1027 N N . GLU A 1 123 ? 12.475 5.869 -8.628 1.00 96.75 123 GLU A N 1
ATOM 1028 C CA . GLU A 1 123 ? 13.002 6.381 -9.906 1.00 96.75 123 GLU A CA 1
ATOM 1029 C C . GLU A 1 123 ? 14.049 5.452 -10.532 1.00 96.75 123 GLU A C 1
ATOM 1031 O O . GLU A 1 123 ? 14.075 5.287 -11.751 1.00 96.75 123 GLU A O 1
ATOM 1036 N N . VAL A 1 124 ? 14.873 4.786 -9.717 1.00 95.56 124 VAL A N 1
ATOM 1037 C CA . VAL A 1 124 ? 15.848 3.796 -10.202 1.00 95.56 124 VAL A CA 1
ATOM 1038 C C . VAL A 1 124 ? 15.165 2.517 -10.704 1.00 95.56 124 VAL A C 1
ATOM 1040 O O . VAL A 1 124 ? 15.590 1.941 -11.710 1.00 95.56 124 VAL A O 1
ATOM 1043 N N . TRP A 1 125 ? 14.127 2.040 -10.012 1.00 94.69 125 TRP A N 1
ATOM 1044 C CA . TRP A 1 125 ? 13.500 0.744 -10.303 1.00 94.69 125 TRP A CA 1
ATOM 1045 C C . TRP A 1 125 ? 12.318 0.812 -11.273 1.00 94.69 125 TRP A C 1
ATOM 1047 O O . TRP A 1 125 ? 12.099 -0.150 -12.008 1.00 94.69 125 TRP A O 1
ATOM 1057 N N . ALA A 1 126 ? 11.595 1.931 -11.341 1.00 94.31 126 ALA A N 1
ATOM 1058 C CA . ALA A 1 126 ? 10.426 2.094 -12.203 1.00 94.31 126 ALA A CA 1
ATOM 1059 C C . ALA A 1 126 ? 10.722 1.813 -13.692 1.00 94.31 126 ALA A C 1
ATOM 1061 O O . ALA A 1 126 ? 10.023 0.980 -14.278 1.00 94.31 126 ALA A O 1
ATOM 1062 N N . PRO A 1 127 ? 11.781 2.376 -14.318 1.00 94.88 127 PRO A N 1
ATOM 1063 C CA . PRO A 1 127 ? 12.097 2.075 -15.717 1.00 94.88 127 PRO A CA 1
ATOM 1064 C C . PRO A 1 127 ? 12.423 0.594 -15.938 1.00 94.88 127 PRO A C 1
ATOM 1066 O O . PRO A 1 127 ? 11.952 -0.014 -16.898 1.00 94.88 127 PRO A O 1
ATOM 1069 N N . ARG A 1 128 ? 13.168 -0.012 -15.003 1.00 93.69 128 ARG A N 1
ATOM 1070 C CA . ARG A 1 128 ? 13.531 -1.438 -15.047 1.00 93.69 128 ARG A CA 1
ATOM 1071 C C . ARG A 1 128 ? 12.298 -2.330 -14.966 1.00 93.69 128 ARG A C 1
ATOM 1073 O O . ARG A 1 128 ? 12.236 -3.359 -15.636 1.00 93.69 128 ARG A O 1
ATOM 1080 N N . ARG A 1 129 ? 11.305 -1.945 -14.158 1.00 92.19 129 ARG A N 1
ATOM 1081 C CA . ARG A 1 129 ? 10.045 -2.682 -14.042 1.00 92.19 129 ARG A CA 1
ATOM 1082 C C . ARG A 1 129 ? 9.248 -2.634 -15.338 1.00 92.19 129 ARG A C 1
ATOM 1084 O O . ARG A 1 129 ? 8.773 -3.673 -15.789 1.00 92.19 129 ARG A O 1
ATOM 1091 N N . ILE A 1 130 ? 9.141 -1.456 -15.952 1.00 91.00 130 ILE A N 1
ATOM 1092 C CA . ILE A 1 130 ? 8.466 -1.274 -17.243 1.00 91.00 130 ILE A CA 1
ATOM 1093 C C . ILE A 1 130 ? 9.136 -2.134 -18.321 1.00 91.00 130 ILE A C 1
ATOM 1095 O O . ILE A 1 130 ? 8.452 -2.868 -19.036 1.00 91.00 130 ILE A O 1
ATOM 1099 N N . GLU A 1 131 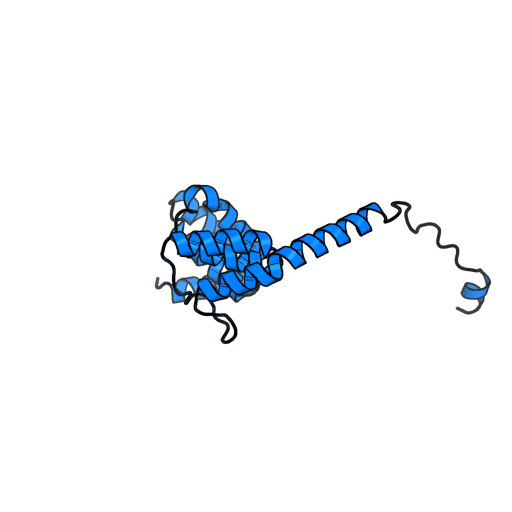? 10.468 -2.094 -18.405 1.00 93.38 131 GLU A N 1
ATOM 1100 C CA . GLU A 1 131 ? 11.245 -2.901 -19.348 1.00 93.38 131 GLU A CA 1
ATOM 1101 C C . GLU A 1 131 ? 11.019 -4.403 -19.132 1.00 93.38 131 GLU A C 1
ATOM 1103 O O . GLU A 1 131 ? 10.670 -5.120 -20.073 1.00 93.38 131 GLU A O 1
ATOM 1108 N N . LYS A 1 132 ? 11.128 -4.875 -17.884 1.00 90.81 132 LYS A N 1
ATOM 1109 C CA . LYS A 1 132 ? 10.875 -6.275 -17.524 1.00 90.81 132 LYS A CA 1
ATOM 1110 C C . LYS A 1 132 ? 9.458 -6.712 -17.900 1.00 90.81 132 LYS A C 1
ATOM 1112 O O . LYS A 1 132 ? 9.288 -7.763 -18.513 1.00 90.81 132 LYS A O 1
ATOM 1117 N N . ASN A 1 133 ? 8.447 -5.907 -17.578 1.00 89.25 133 ASN A N 1
ATOM 1118 C CA . ASN A 1 133 ? 7.051 -6.217 -17.890 1.00 89.25 133 ASN A CA 1
ATOM 1119 C C . ASN A 1 133 ? 6.817 -6.300 -19.405 1.00 89.25 133 ASN A C 1
ATOM 1121 O O . ASN A 1 133 ? 6.110 -7.194 -19.875 1.00 89.25 133 ASN A O 1
ATOM 1125 N N . LYS A 1 134 ? 7.435 -5.398 -20.180 1.00 93.12 134 LYS A N 1
ATOM 1126 C CA . LYS A 1 134 ? 7.398 -5.438 -21.647 1.00 93.12 134 LYS A CA 1
ATOM 1127 C C . LYS A 1 134 ? 8.040 -6.723 -22.175 1.00 93.12 134 LYS A C 1
ATOM 1129 O O . LYS A 1 134 ? 7.410 -7.429 -22.959 1.00 93.12 134 LYS A O 1
ATOM 1134 N N . PHE A 1 135 ? 9.235 -7.062 -21.697 1.00 92.81 135 PHE A N 1
ATOM 1135 C CA . PHE A 1 135 ? 9.941 -8.285 -22.079 1.00 92.81 135 PHE A CA 1
ATOM 1136 C C . PHE A 1 135 ? 9.127 -9.551 -21.762 1.00 92.81 135 PHE A C 1
ATOM 1138 O O . PHE A 1 135 ? 8.948 -10.416 -22.620 1.00 92.81 135 PHE A O 1
ATOM 1145 N N . GLU A 1 136 ? 8.559 -9.653 -20.559 1.00 90.69 136 GLU A N 1
ATOM 1146 C CA . GLU A 1 136 ? 7.711 -10.785 -20.173 1.00 90.69 136 GLU A CA 1
ATOM 1147 C C . GLU A 1 136 ? 6.447 -10.896 -21.032 1.00 90.69 136 GLU A C 1
ATOM 1149 O O . GLU A 1 136 ? 6.035 -12.006 -21.382 1.00 90.69 136 GLU A O 1
ATOM 1154 N N . LYS A 1 137 ? 5.825 -9.767 -21.390 1.00 90.56 137 LYS A N 1
ATOM 1155 C CA . LYS A 1 137 ? 4.669 -9.743 -22.293 1.00 90.56 137 LYS A CA 1
ATOM 1156 C C . LYS A 1 137 ? 5.042 -10.273 -23.678 1.00 90.56 137 LYS A C 1
ATOM 1158 O O . LYS A 1 137 ? 4.358 -11.164 -24.177 1.00 90.56 137 LYS A O 1
ATOM 1163 N N . GLU A 1 138 ? 6.150 -9.805 -24.250 1.00 92.81 138 GLU A N 1
ATOM 1164 C CA . GLU A 1 138 ? 6.650 -10.297 -25.539 1.00 92.81 138 GLU A CA 1
ATOM 1165 C C . GLU A 1 138 ? 6.924 -11.809 -25.505 1.00 92.81 138 GLU A C 1
ATOM 1167 O O . GLU A 1 138 ? 6.590 -12.522 -26.451 1.00 92.81 138 GLU A O 1
ATOM 1172 N N . LEU A 1 139 ? 7.483 -12.333 -24.407 1.00 90.94 139 LEU A N 1
ATOM 1173 C CA . LEU A 1 139 ? 7.666 -13.778 -24.229 1.00 90.94 139 LEU A CA 1
ATOM 1174 C C . LEU A 1 139 ? 6.332 -14.535 -24.194 1.00 90.94 139 LEU A C 1
ATOM 1176 O O . LEU A 1 139 ? 6.224 -15.603 -24.798 1.00 90.94 139 LEU A O 1
ATOM 1180 N N . ARG A 1 140 ? 5.310 -14.009 -23.505 1.00 87.81 140 ARG A N 1
ATOM 1181 C CA . ARG A 1 140 ? 3.970 -14.626 -23.459 1.00 87.81 140 ARG A CA 1
ATOM 1182 C C . ARG A 1 140 ? 3.298 -14.639 -24.830 1.00 87.81 140 ARG A C 1
ATOM 1184 O O . ARG A 1 140 ? 2.622 -15.610 -25.147 1.00 87.81 140 ARG A O 1
ATOM 1191 N N . GLU A 1 141 ? 3.492 -13.596 -25.629 1.00 88.56 141 GLU A N 1
ATOM 1192 C CA . GLU A 1 141 ? 2.954 -13.500 -26.990 1.00 88.56 141 GLU A CA 1
ATOM 1193 C C . GLU A 1 141 ? 3.683 -14.433 -27.966 1.00 88.56 141 GLU A C 1
ATOM 1195 O O . GLU A 1 141 ? 3.048 -15.047 -28.821 1.00 88.56 141 GLU A O 1
ATOM 1200 N N . LYS A 1 142 ? 5.003 -14.597 -27.801 1.00 85.81 142 LYS A N 1
ATOM 1201 C CA . LYS A 1 142 ? 5.825 -15.533 -28.587 1.00 85.81 142 LYS A CA 1
ATOM 1202 C C . LYS A 1 142 ? 5.607 -17.000 -28.206 1.00 85.81 142 LYS A C 1
ATOM 1204 O O . LYS A 1 142 ? 5.900 -17.883 -29.013 1.00 85.81 142 LYS A O 1
ATOM 1209 N N . ARG A 1 143 ? 5.120 -17.293 -26.993 1.00 80.19 143 ARG A N 1
ATOM 1210 C CA . ARG A 1 143 ? 4.786 -18.664 -26.578 1.00 80.19 143 ARG A CA 1
ATOM 1211 C C . ARG A 1 143 ? 3.693 -19.219 -27.490 1.00 80.19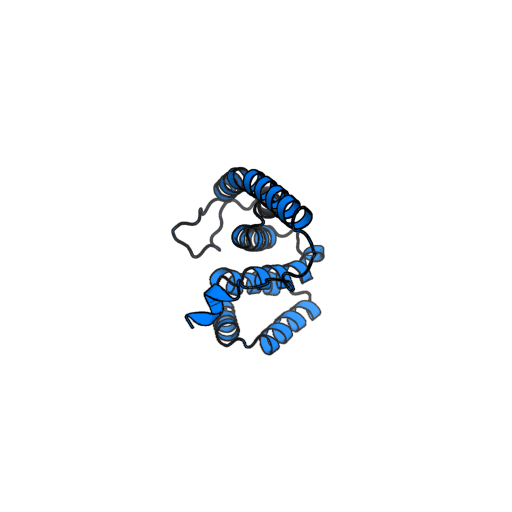 143 ARG A C 1
ATOM 1213 O O . ARG A 1 143 ? 2.568 -18.726 -27.518 1.00 80.19 143 ARG A O 1
ATOM 1220 N N . ASN A 1 144 ? 4.030 -20.281 -28.219 1.00 66.06 144 ASN A N 1
ATOM 1221 C CA . ASN A 1 144 ? 3.072 -21.009 -29.036 1.00 66.06 144 ASN A CA 1
ATOM 1222 C C . ASN A 1 144 ? 1.974 -21.573 -28.119 1.00 66.06 144 ASN A C 1
ATOM 1224 O O . ASN A 1 144 ? 2.269 -22.323 -27.193 1.00 66.06 144 ASN A O 1
ATOM 1228 N N . LYS A 1 145 ? 0.709 -21.207 -28.359 1.00 65.50 145 LYS A N 1
ATOM 1229 C CA . LYS A 1 145 ? -0.443 -21.672 -27.563 1.00 65.50 145 LYS A CA 1
ATOM 1230 C C . LYS A 1 145 ? -0.807 -23.137 -27.826 1.00 65.50 145 LYS A C 1
ATOM 1232 O O . LYS A 1 145 ? -1.784 -23.625 -27.263 1.00 65.50 145 LYS A O 1
ATOM 1237 N N . LYS A 1 146 ? -0.070 -23.833 -28.702 1.00 60.59 146 LYS A N 1
ATOM 1238 C CA . LYS A 1 146 ? -0.252 -25.269 -28.911 1.00 60.59 146 LYS A CA 1
ATOM 1239 C C . LYS A 1 146 ? 0.001 -25.988 -27.581 1.00 60.59 146 LYS A C 1
ATOM 1241 O O . LYS A 1 146 ? 1.078 -25.812 -27.011 1.00 60.59 146 LYS A O 1
ATOM 1246 N N . PRO A 1 147 ? -0.962 -26.778 -27.081 1.00 59.38 147 PRO A N 1
ATOM 1247 C CA . PRO A 1 147 ? -0.729 -27.608 -25.914 1.00 59.38 147 PRO A CA 1
ATOM 1248 C C . PRO A 1 147 ? 0.499 -28.483 -26.159 1.00 59.38 147 PRO A C 1
ATOM 1250 O O . PRO A 1 147 ? 0.659 -29.032 -27.252 1.00 59.38 147 PRO A O 1
ATOM 1253 N N . ILE A 1 148 ? 1.330 -28.671 -25.136 1.00 59.59 148 ILE A N 1
ATOM 1254 C CA . ILE A 1 148 ? 2.412 -29.666 -25.133 1.00 59.59 148 ILE A CA 1
ATOM 1255 C C . ILE A 1 148 ? 1.790 -31.079 -24.991 1.00 59.59 148 ILE A C 1
ATOM 1257 O O . ILE A 1 148 ? 2.248 -31.902 -24.214 1.00 59.59 148 ILE A O 1
ATOM 1261 N N . LEU A 1 149 ? 0.678 -31.357 -25.686 1.00 53.72 149 LEU A N 1
ATOM 1262 C CA . LEU A 1 149 ? -0.002 -32.656 -25.644 1.00 53.72 149 LEU A CA 1
ATOM 1263 C C . LEU A 1 149 ? 0.639 -33.690 -26.575 1.00 53.72 149 LEU A C 1
ATOM 1265 O O . LEU A 1 149 ? 0.346 -34.869 -26.443 1.00 53.72 149 LEU A O 1
ATOM 1269 N N . ASN A 1 150 ? 1.539 -33.271 -27.467 1.00 57.84 150 ASN A N 1
ATOM 1270 C CA . ASN A 1 150 ? 2.272 -34.173 -28.355 1.00 57.84 150 ASN A CA 1
ATOM 1271 C C . ASN A 1 150 ? 3.762 -34.195 -27.994 1.00 57.84 150 ASN A C 1
ATOM 1273 O O . ASN A 1 150 ? 4.613 -33.932 -28.842 1.00 57.84 150 ASN A O 1
ATOM 1277 N N . VAL A 1 151 ? 4.087 -34.485 -26.732 1.00 58.03 151 VAL A N 1
ATOM 1278 C CA . VAL A 1 151 ? 5.418 -35.019 -26.414 1.00 58.03 151 VAL A CA 1
ATOM 1279 C C . VAL A 1 151 ? 5.366 -36.501 -26.760 1.00 58.03 151 VAL A C 1
ATOM 1281 O O . VAL A 1 151 ? 4.928 -37.314 -25.952 1.00 58.03 151 VAL A O 1
ATOM 1284 N N . SER A 1 152 ? 5.736 -36.860 -27.990 1.00 61.91 152 SER A N 1
ATOM 1285 C CA . SER A 1 152 ? 6.058 -38.253 -28.291 1.00 61.91 152 SER A CA 1
ATOM 1286 C C . SER A 1 152 ? 7.397 -38.549 -27.625 1.00 61.91 152 SER A C 1
ATOM 1288 O O . SER A 1 152 ? 8.428 -38.030 -28.055 1.00 61.91 152 SER A O 1
ATOM 1290 N N . PHE A 1 153 ? 7.381 -39.315 -26.539 1.00 65.00 153 PHE A N 1
ATOM 1291 C CA . PHE A 1 153 ? 8.609 -39.890 -26.006 1.00 65.00 153 PHE A CA 1
ATOM 1292 C C . PHE A 1 153 ? 9.119 -40.930 -26.998 1.00 65.00 153 PHE A C 1
ATOM 1294 O O . PHE A 1 153 ? 8.328 -41.700 -27.541 1.00 65.00 153 PHE A O 1
ATOM 1301 N N . ASP A 1 154 ? 10.427 -40.927 -27.243 1.00 68.50 154 ASP A N 1
ATOM 1302 C CA . ASP A 1 154 ? 11.064 -41.964 -28.047 1.00 68.50 154 ASP A CA 1
ATOM 1303 C C . ASP A 1 154 ? 10.811 -43.323 -27.384 1.00 68.50 154 ASP A C 1
ATOM 1305 O O . ASP A 1 154 ? 11.040 -43.480 -26.179 1.00 68.50 154 ASP A O 1
ATOM 1309 N N . GLU A 1 155 ? 10.328 -44.309 -28.141 1.00 69.44 155 GLU A N 1
ATOM 1310 C CA . GLU A 1 155 ? 9.995 -45.632 -27.595 1.00 69.44 155 GLU A CA 1
ATOM 1311 C C . GLU A 1 155 ? 11.212 -46.307 -26.938 1.00 69.44 155 GLU A C 1
ATOM 1313 O O . GLU A 1 155 ? 11.054 -47.106 -26.017 1.00 69.44 155 GLU A O 1
ATOM 1318 N N . GLU A 1 156 ? 12.437 -45.965 -27.352 1.00 71.38 156 GLU A N 1
ATOM 1319 C CA . GLU A 1 156 ? 13.670 -46.426 -26.699 1.00 71.38 156 GLU A CA 1
ATOM 1320 C C . GLU A 1 156 ? 13.865 -45.871 -25.284 1.00 71.38 156 GLU A C 1
ATOM 1322 O O . GLU A 1 156 ? 14.395 -46.573 -24.425 1.00 71.38 156 GLU A O 1
ATOM 1327 N N . VAL A 1 157 ? 13.409 -44.646 -25.007 1.00 65.75 157 VAL A N 1
ATOM 1328 C CA . VAL A 1 157 ? 13.499 -44.045 -23.666 1.00 65.75 157 VAL A CA 1
ATOM 1329 C C . VAL A 1 157 ? 12.537 -44.743 -22.703 1.00 65.75 157 VAL A C 1
ATOM 1331 O O . VAL A 1 157 ? 12.866 -44.936 -21.535 1.00 65.75 157 VAL A O 1
ATOM 1334 N N . LEU A 1 158 ? 11.378 -45.181 -23.201 1.00 65.19 158 LEU A N 1
ATOM 1335 C CA . LEU A 1 158 ? 10.388 -45.929 -22.421 1.00 65.19 158 LEU A CA 1
ATOM 1336 C C . LEU A 1 158 ? 10.787 -47.390 -22.175 1.00 65.19 158 LEU A C 1
ATOM 1338 O O . LEU A 1 158 ? 10.336 -47.972 -21.197 1.00 65.19 158 LEU A O 1
ATOM 1342 N N . LYS A 1 159 ? 11.637 -47.989 -23.020 1.00 69.19 159 LYS A N 1
ATOM 1343 C CA . LYS A 1 159 ? 12.104 -49.381 -22.853 1.00 69.19 159 LYS A CA 1
ATOM 1344 C C . LYS A 1 159 ? 13.071 -49.583 -21.681 1.00 69.19 159 LYS A C 1
ATOM 1346 O O . LYS A 1 159 ? 13.304 -50.726 -21.300 1.00 69.19 159 LYS A O 1
ATOM 1351 N N . ASN A 1 160 ? 13.633 -48.503 -21.136 1.00 62.56 160 ASN A N 1
ATOM 1352 C CA . ASN A 1 160 ? 14.600 -48.531 -20.033 1.00 62.56 160 ASN A CA 1
ATOM 1353 C C . ASN A 1 160 ? 14.023 -48.012 -18.695 1.00 62.56 160 ASN A C 1
ATOM 1355 O O . ASN A 1 160 ? 14.794 -47.768 -17.765 1.00 62.56 160 ASN A O 1
ATOM 1359 N N . LEU A 1 161 ? 12.700 -47.827 -18.609 1.00 58.66 161 LEU A N 1
ATOM 1360 C CA . LEU A 1 161 ? 11.944 -47.530 -17.383 1.00 58.66 161 LEU A CA 1
ATOM 1361 C C . LEU A 1 161 ? 11.142 -48.762 -16.954 1.00 58.66 161 LEU A C 1
ATOM 1363 O O . LEU A 1 161 ? 11.044 -48.979 -15.726 1.00 58.66 161 LEU A O 1
#

Foldseek 3Di:
DDLVVLLVVLLVCVVVVVVVVVVVVLVVCVVVVVVVVLLSSLLSCLVVLVLVVSLVSLVVCCVPDVQDLSSLQSNLSSCVSVLNLLVSLVSLVSSVVSVQAFDPSDPDPPDDGGSVVSNVVSVVRNVVSVVVVVVVVVVVVPPDPPPPPPPPDDVVVVVVD